Protein AF-A0A1G0MGU4-F1 (afdb_monomer_lite)

Sequence (73 aa):
MLRGNHFFTSDLYLQFFYQSNSVISRNNIQAVFVYRYLPPFGTLQLAFQRGTAAFGQTSQQGNTLFLKAAAVF

Structure (mmCIF, N/CA/C/O backbone):
data_AF-A0A1G0MGU4-F1
#
_entry.id   AF-A0A1G0MGU4-F1
#
loop_
_atom_site.group_PDB
_atom_site.id
_atom_site.type_symbol
_atom_site.label_atom_id
_atom_site.label_alt_id
_atom_site.label_comp_id
_atom_site.label_asym_id
_atom_site.label_entity_id
_atom_site.label_seq_id
_atom_site.pdbx_PDB_ins_code
_atom_site.Cartn_x
_atom_site.Cartn_y
_atom_site.Cartn_z
_atom_site.occupancy
_atom_site.B_iso_or_equiv
_atom_site.auth_seq_id
_atom_site.auth_comp_id
_atom_site.auth_asym_id
_atom_site.auth_atom_id
_atom_site.pdbx_PDB_model_num
ATOM 1 N N . MET A 1 1 ? 3.842 -11.150 -16.289 1.00 77.62 1 MET A N 1
ATOM 2 C CA . MET A 1 1 ? 3.277 -10.288 -15.226 1.00 77.62 1 MET A CA 1
ATOM 3 C C . MET A 1 1 ? 3.206 -11.123 -13.965 1.00 77.62 1 MET A C 1
ATOM 5 O O . MET A 1 1 ? 2.661 -12.216 -14.027 1.00 77.62 1 MET A O 1
ATOM 9 N N . LEU A 1 2 ? 3.821 -10.665 -12.880 1.00 85.50 2 LEU A N 1
ATOM 10 C CA . LEU A 1 2 ? 3.845 -11.344 -11.589 1.00 85.50 2 LEU A CA 1
ATOM 11 C C . LEU A 1 2 ? 3.083 -10.475 -10.586 1.00 85.50 2 LEU A C 1
ATOM 13 O O . LEU A 1 2 ? 3.324 -9.273 -10.502 1.00 85.50 2 LEU A O 1
ATOM 17 N N . ARG A 1 3 ? 2.166 -11.074 -9.833 1.00 89.00 3 ARG A N 1
ATOM 18 C CA . ARG A 1 3 ? 1.453 -10.411 -8.740 1.00 89.00 3 ARG A CA 1
ATOM 19 C C . ARG A 1 3 ? 1.494 -11.321 -7.524 1.00 89.00 3 ARG A C 1
ATOM 21 O O . ARG A 1 3 ? 1.216 -12.509 -7.653 1.00 89.00 3 ARG A O 1
ATOM 28 N N . GLY A 1 4 ? 1.821 -10.760 -6.369 1.00 92.75 4 GLY A N 1
ATOM 29 C CA . GLY A 1 4 ? 1.805 -11.459 -5.091 1.00 92.75 4 GLY A CA 1
ATOM 30 C C . GLY A 1 4 ? 1.039 -10.639 -4.068 1.00 92.75 4 GLY A C 1
ATOM 31 O O . GLY A 1 4 ? 1.268 -9.441 -3.950 1.00 92.75 4 GLY A O 1
ATOM 32 N N . ASN A 1 5 ? 0.138 -11.280 -3.333 1.00 92.38 5 ASN A N 1
ATOM 33 C CA . ASN A 1 5 ? -0.548 -10.658 -2.208 1.00 92.38 5 ASN A CA 1
ATOM 34 C C . ASN A 1 5 ? -0.200 -11.464 -0.959 1.00 92.38 5 ASN A C 1
ATOM 36 O O . ASN A 1 5 ? -0.349 -12.686 -0.955 1.00 92.38 5 ASN A O 1
ATOM 40 N N . HIS A 1 6 ? 0.260 -10.786 0.082 1.00 93.56 6 HIS A N 1
ATOM 41 C CA . HIS A 1 6 ? 0.537 -11.378 1.377 1.00 93.56 6 HIS A CA 1
ATOM 42 C C . HIS A 1 6 ? -0.306 -10.672 2.435 1.00 93.56 6 HIS A C 1
ATOM 44 O O . HIS A 1 6 ? -0.223 -9.455 2.601 1.00 93.56 6 HIS A O 1
ATOM 50 N N . PHE A 1 7 ? -1.131 -11.445 3.130 1.00 93.19 7 PHE A N 1
ATOM 51 C CA . PHE A 1 7 ? -2.007 -10.958 4.185 1.00 93.19 7 PHE A CA 1
ATOM 52 C C . PHE A 1 7 ? -1.428 -11.431 5.514 1.00 93.19 7 PHE A C 1
ATOM 54 O O . PHE A 1 7 ? -1.382 -12.633 5.764 1.00 93.19 7 PHE A O 1
ATOM 61 N N . PHE A 1 8 ? -0.970 -10.493 6.342 1.00 90.44 8 PHE A N 1
ATOM 62 C CA . PHE A 1 8 ? -0.554 -10.796 7.712 1.00 90.44 8 PHE A CA 1
ATOM 63 C C . PHE A 1 8 ? -1.793 -10.955 8.600 1.00 90.44 8 PHE A C 1
ATOM 65 O O . PHE A 1 8 ? -1.872 -11.873 9.410 1.00 90.44 8 PHE A O 1
ATOM 72 N N . THR A 1 9 ? -2.782 -10.079 8.399 1.00 88.25 9 THR A N 1
ATOM 73 C CA . THR A 1 9 ? -4.134 -10.149 8.971 1.00 88.25 9 THR A CA 1
ATOM 74 C C . THR A 1 9 ? -5.142 -9.583 7.960 1.00 88.25 9 THR A C 1
ATOM 76 O O . THR A 1 9 ? -4.753 -9.065 6.910 1.00 88.25 9 THR A O 1
ATOM 79 N N . SER A 1 10 ? -6.443 -9.633 8.264 1.00 85.25 10 SER A N 1
ATOM 80 C CA . SER A 1 10 ? -7.487 -8.997 7.437 1.00 85.25 10 SER A CA 1
ATOM 81 C C . SER A 1 10 ? -7.280 -7.486 7.246 1.00 85.25 10 SER A C 1
ATOM 83 O O . SER A 1 10 ? -7.710 -6.919 6.242 1.00 85.25 10 SER A O 1
ATOM 85 N N . ASP A 1 11 ? -6.586 -6.849 8.188 1.00 89.62 11 ASP A N 1
ATOM 86 C CA . ASP A 1 11 ? -6.377 -5.403 8.255 1.00 89.62 11 ASP A CA 1
ATOM 87 C C . ASP A 1 11 ? -4.944 -4.970 7.907 1.00 89.62 11 ASP A C 1
ATOM 89 O O . ASP A 1 11 ? -4.681 -3.780 7.733 1.00 89.62 11 ASP A O 1
ATOM 93 N N . LEU A 1 12 ? -4.019 -5.923 7.770 1.00 91.56 12 LEU A N 1
ATOM 94 C CA . LEU A 1 12 ? -2.612 -5.683 7.466 1.00 91.56 12 LEU A CA 1
ATOM 95 C C . LEU A 1 12 ? -2.176 -6.554 6.291 1.00 91.56 12 LEU A C 1
ATOM 97 O O . LEU A 1 12 ? -2.016 -7.772 6.421 1.00 91.56 12 LEU A O 1
ATOM 101 N N . TYR A 1 13 ? -1.938 -5.925 5.145 1.00 92.62 13 TYR A N 1
ATOM 102 C CA . TYR A 1 13 ? -1.544 -6.649 3.944 1.00 92.62 13 TYR A CA 1
ATOM 103 C C . TYR A 1 13 ? -0.540 -5.894 3.085 1.00 92.62 13 TYR A C 1
ATOM 105 O O . TYR A 1 13 ? -0.478 -4.663 3.053 1.00 92.62 13 TYR A O 1
ATOM 113 N N . LEU A 1 14 ? 0.226 -6.680 2.338 1.00 93.94 14 LEU A N 1
ATOM 114 C CA . LEU A 1 14 ? 1.179 -6.236 1.340 1.00 93.94 14 LEU A CA 1
ATOM 115 C C . LEU A 1 14 ? 0.782 -6.817 -0.016 1.00 93.94 14 LEU A C 1
ATOM 117 O O . LEU A 1 14 ? 0.604 -8.024 -0.167 1.00 93.94 14 LEU A O 1
ATOM 121 N N . GLN A 1 15 ? 0.674 -5.962 -1.021 1.00 94.00 15 GLN A N 1
ATOM 122 C CA . GLN A 1 15 ? 0.501 -6.363 -2.410 1.00 94.00 15 GLN A CA 1
A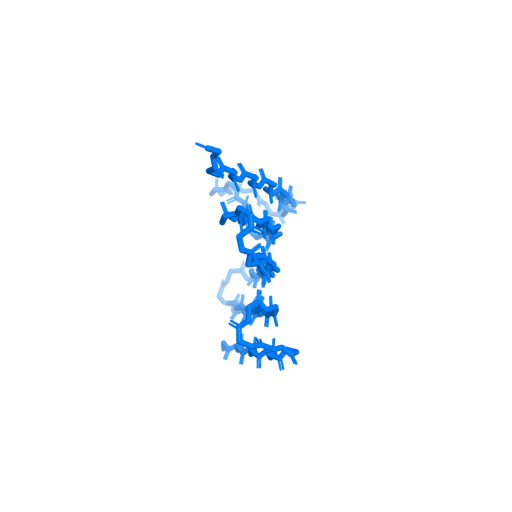TOM 123 C C . GLN A 1 15 ? 1.727 -5.942 -3.204 1.00 94.00 15 GLN A C 1
ATOM 125 O O . GLN A 1 15 ? 2.201 -4.816 -3.089 1.00 94.00 15 GLN A O 1
ATOM 130 N N . PHE A 1 16 ? 2.229 -6.845 -4.029 1.00 92.00 16 PHE A N 1
ATOM 131 C CA . PHE A 1 16 ? 3.348 -6.618 -4.920 1.00 92.00 16 PHE A CA 1
ATOM 132 C C . PHE A 1 16 ? 2.932 -6.931 -6.350 1.00 92.00 16 PHE A C 1
ATOM 134 O O . PHE A 1 16 ? 2.264 -7.930 -6.631 1.00 92.00 16 PHE A O 1
ATOM 141 N N . PHE A 1 17 ? 3.358 -6.078 -7.265 1.00 90.38 17 PHE A N 1
ATOM 142 C CA . PHE A 1 17 ? 3.073 -6.177 -8.677 1.00 90.38 17 PHE A CA 1
ATOM 143 C C . PHE A 1 17 ? 4.338 -5.915 -9.479 1.00 90.38 17 PHE A C 1
ATOM 145 O O . PHE A 1 17 ? 5.026 -4.915 -9.288 1.00 90.38 17 PHE A O 1
ATOM 152 N N . TYR A 1 18 ? 4.625 -6.809 -10.412 1.00 86.44 18 TYR A N 1
ATOM 153 C CA . TYR A 1 18 ? 5.763 -6.704 -11.300 1.00 86.44 18 TYR A CA 1
ATOM 154 C C . TYR A 1 18 ? 5.353 -7.005 -12.735 1.00 86.44 18 TYR A C 1
ATOM 156 O O . TYR A 1 18 ? 4.854 -8.085 -13.071 1.00 86.44 18 TYR A O 1
ATOM 164 N N . GLN A 1 19 ? 5.609 -6.054 -13.619 1.00 82.75 19 GLN A N 1
ATOM 165 C CA . GLN A 1 19 ? 5.350 -6.190 -15.040 1.00 82.75 19 GLN A CA 1
ATOM 166 C C . GLN A 1 19 ? 6.603 -5.817 -15.821 1.00 82.75 19 GLN A C 1
ATOM 168 O O . GLN A 1 19 ? 6.983 -4.653 -15.894 1.00 82.75 19 GLN A O 1
ATOM 173 N N . SER A 1 20 ? 7.226 -6.815 -16.441 1.00 77.25 20 SER A N 1
ATOM 174 C CA . SER A 1 20 ? 8.284 -6.602 -17.423 1.00 77.25 20 SER A CA 1
ATOM 175 C C . SER A 1 20 ? 7.684 -6.646 -18.823 1.00 77.25 20 SER A C 1
ATOM 177 O O . SER A 1 20 ? 6.930 -7.567 -19.144 1.00 77.25 20 SER A O 1
ATOM 179 N N . ASN A 1 21 ? 7.995 -5.637 -19.630 1.00 70.56 21 ASN A N 1
ATOM 180 C CA . ASN A 1 21 ? 7.687 -5.603 -21.053 1.00 70.56 21 ASN A CA 1
ATOM 181 C C . ASN A 1 21 ? 9.006 -5.648 -21.827 1.00 70.56 21 ASN A C 1
ATOM 183 O O . ASN A 1 21 ? 9.791 -4.699 -21.768 1.00 70.56 21 ASN A O 1
ATOM 187 N N . SER A 1 22 ? 9.229 -6.740 -22.562 1.00 63.41 22 SER A N 1
ATOM 188 C CA . SER A 1 22 ? 10.442 -6.967 -23.359 1.00 63.41 22 SER A CA 1
ATOM 189 C C . SER A 1 22 ? 10.551 -6.022 -24.558 1.00 63.41 22 SER A C 1
ATOM 191 O O . SER A 1 22 ? 11.647 -5.587 -24.885 1.00 63.41 22 SER A O 1
ATOM 193 N N . VAL A 1 23 ? 9.419 -5.636 -25.158 1.00 64.75 23 VAL A N 1
ATOM 194 C CA . VAL A 1 23 ? 9.352 -4.793 -26.371 1.00 64.75 23 VAL A CA 1
ATOM 195 C C . VAL A 1 23 ? 9.957 -3.395 -26.168 1.00 64.75 23 VAL A C 1
ATOM 197 O O . VAL A 1 23 ? 10.451 -2.790 -27.109 1.00 64.75 23 VAL A O 1
ATOM 200 N N . ILE A 1 24 ? 9.942 -2.883 -24.936 1.00 65.06 24 ILE A N 1
ATOM 201 C CA . ILE A 1 24 ? 10.425 -1.537 -24.579 1.00 65.06 24 ILE A CA 1
ATOM 202 C C . ILE A 1 24 ? 11.421 -1.565 -23.411 1.00 65.06 24 ILE A C 1
ATOM 204 O O . ILE A 1 24 ? 11.651 -0.535 -22.784 1.00 65.06 24 ILE A O 1
ATOM 208 N N . SER A 1 25 ? 11.976 -2.744 -23.086 1.00 64.94 25 SER A N 1
ATOM 209 C CA . SER A 1 25 ? 12.892 -2.959 -21.952 1.00 64.94 25 SER A CA 1
ATOM 210 C C . SER A 1 25 ? 12.438 -2.241 -20.667 1.00 64.94 25 SER A C 1
ATOM 212 O O . SER A 1 25 ? 13.216 -1.544 -20.010 1.00 64.94 25 SER A O 1
ATOM 214 N N . ARG A 1 26 ? 11.143 -2.349 -20.336 1.00 69.62 26 ARG A N 1
ATOM 215 C CA . ARG A 1 26 ? 10.519 -1.586 -19.245 1.00 69.62 26 ARG A CA 1
ATOM 216 C C . ARG A 1 26 ? 10.077 -2.503 -18.118 1.00 69.62 26 ARG A C 1
ATOM 218 O O . ARG A 1 26 ? 9.298 -3.429 -18.340 1.00 69.62 26 ARG A O 1
ATOM 225 N N . ASN A 1 27 ? 10.498 -2.184 -16.898 1.00 75.31 27 ASN A N 1
ATOM 226 C CA . ASN A 1 27 ? 10.215 -2.984 -15.706 1.00 75.31 27 ASN A CA 1
ATOM 227 C C . ASN A 1 27 ? 9.359 -2.170 -14.731 1.00 75.31 27 ASN A C 1
ATOM 229 O O . ASN A 1 27 ? 9.879 -1.327 -14.011 1.00 75.31 27 ASN A O 1
ATOM 233 N N . ASN A 1 28 ? 8.048 -2.382 -14.714 1.00 81.69 28 ASN A N 1
ATOM 234 C CA . ASN A 1 28 ? 7.158 -1.719 -13.769 1.00 81.69 28 ASN A CA 1
ATOM 235 C C . ASN A 1 28 ? 7.093 -2.532 -12.473 1.00 81.69 28 ASN A C 1
ATOM 237 O O . ASN A 1 28 ? 6.721 -3.705 -12.495 1.00 81.69 28 ASN A O 1
ATOM 241 N N . ILE A 1 29 ? 7.472 -1.910 -11.366 1.00 86.31 29 ILE A N 1
ATOM 242 C CA . ILE A 1 29 ? 7.431 -2.472 -10.021 1.00 86.31 29 ILE A CA 1
ATOM 243 C C . ILE A 1 29 ? 6.456 -1.624 -9.218 1.00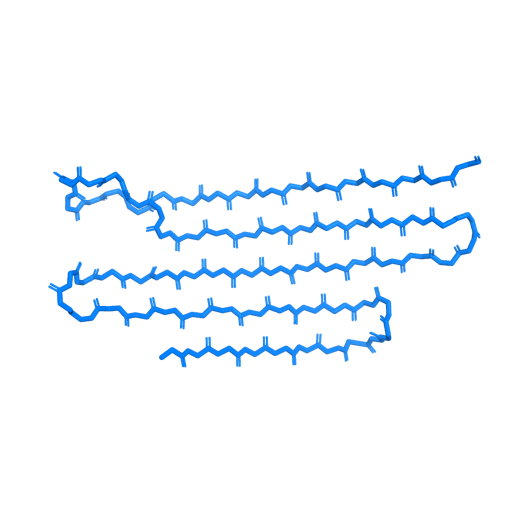 86.31 29 ILE A C 1
ATOM 245 O O . ILE A 1 29 ? 6.618 -0.407 -9.152 1.00 86.31 29 ILE A O 1
ATOM 249 N N . GLN A 1 30 ? 5.465 -2.247 -8.594 1.00 90.62 30 GLN A N 1
ATOM 250 C CA . GLN A 1 30 ? 4.574 -1.581 -7.653 1.00 90.62 30 GLN A CA 1
ATOM 251 C C . GLN A 1 30 ? 4.462 -2.413 -6.384 1.00 90.62 30 GLN A C 1
ATOM 253 O O . GLN A 1 30 ? 4.347 -3.636 -6.438 1.00 90.62 30 GLN A O 1
ATOM 258 N N . ALA A 1 31 ? 4.498 -1.751 -5.238 1.00 92.25 31 ALA A N 1
ATOM 259 C CA . ALA A 1 31 ? 4.286 -2.369 -3.941 1.00 92.25 31 ALA A CA 1
ATOM 260 C C . ALA A 1 31 ? 3.329 -1.493 -3.139 1.00 92.25 31 ALA A C 1
ATOM 262 O O . ALA A 1 31 ? 3.524 -0.286 -3.058 1.00 92.25 31 ALA A O 1
ATOM 263 N N . VAL A 1 32 ? 2.295 -2.089 -2.560 1.00 93.94 32 VAL A N 1
ATOM 264 C CA . VAL A 1 32 ? 1.287 -1.393 -1.765 1.00 93.94 32 VAL A CA 1
ATOM 265 C C . VAL A 1 32 ? 1.179 -2.087 -0.423 1.00 93.94 32 VAL A C 1
ATOM 267 O O . VAL A 1 32 ? 0.800 -3.253 -0.344 1.00 93.94 32 VAL A O 1
ATOM 270 N N . PHE A 1 33 ? 1.505 -1.356 0.627 1.00 94.31 33 PHE A N 1
ATOM 271 C CA . PHE A 1 33 ? 1.344 -1.772 2.005 1.00 94.31 33 PHE A CA 1
ATOM 272 C C . PHE A 1 33 ? 0.168 -1.018 2.614 1.00 94.31 33 PHE A C 1
ATOM 274 O O . PHE A 1 33 ? 0.092 0.209 2.512 1.00 94.31 33 PHE A O 1
ATOM 281 N N . VAL A 1 34 ? -0.749 -1.749 3.237 1.00 93.31 34 VAL A N 1
ATOM 282 C CA . VAL A 1 34 ? -1.933 -1.178 3.877 1.00 93.31 34 VAL A CA 1
ATOM 283 C C . VAL A 1 34 ? -2.040 -1.707 5.290 1.00 93.31 34 VAL A C 1
ATOM 285 O O . VAL A 1 34 ? -1.999 -2.916 5.515 1.00 93.31 34 VAL A O 1
ATOM 288 N N . TYR A 1 35 ? -2.230 -0.780 6.218 1.00 92.06 35 TYR A N 1
ATOM 289 C CA . TYR A 1 35 ? -2.526 -1.056 7.609 1.00 92.06 35 TYR A CA 1
ATOM 290 C C . TYR A 1 35 ? -3.811 -0.337 8.009 1.00 92.06 35 TYR A C 1
ATOM 292 O O . TYR A 1 35 ? -3.932 0.880 7.854 1.00 92.06 35 TYR A O 1
ATOM 300 N N . ARG A 1 36 ? -4.785 -1.095 8.502 1.00 91.00 36 ARG A N 1
ATOM 301 C CA . ARG A 1 36 ? -6.055 -0.603 9.033 1.00 91.00 36 ARG A CA 1
ATOM 302 C C . ARG A 1 36 ? -6.088 -0.913 10.524 1.00 91.00 36 ARG A C 1
ATOM 304 O O . ARG A 1 36 ? -5.639 -1.977 10.939 1.00 91.00 36 ARG A O 1
ATOM 311 N N . TYR A 1 37 ? -6.599 0.011 11.326 1.00 86.00 37 TYR A N 1
ATOM 312 C CA . TYR A 1 37 ? -6.769 -0.211 12.759 1.00 86.00 37 TYR A CA 1
ATOM 313 C C . TYR A 1 37 ? -8.232 -0.031 13.172 1.00 86.00 37 TYR A C 1
ATOM 315 O O . TYR A 1 37 ? -8.985 0.744 12.573 1.00 86.00 37 TYR A O 1
ATOM 323 N N . LEU A 1 38 ? -8.626 -0.836 14.160 1.00 79.50 38 LEU A N 1
ATOM 324 C CA . LEU A 1 38 ? -9.951 -0.887 14.781 1.00 79.50 38 LEU A CA 1
ATOM 325 C C . LEU A 1 38 ? -10.137 0.308 15.745 1.00 79.50 38 LEU A C 1
ATOM 327 O O . LEU A 1 38 ? -9.151 0.974 16.055 1.00 79.50 38 LEU A O 1
ATOM 331 N N . PRO A 1 39 ? -11.375 0.614 16.184 1.00 77.81 39 PRO A N 1
ATOM 332 C CA . PRO A 1 39 ? -11.811 1.954 16.570 1.00 77.81 39 PRO A CA 1
ATOM 333 C C . PRO A 1 39 ? -10.867 2.753 17.484 1.00 77.81 39 PRO A C 1
ATOM 335 O O . PRO A 1 39 ? -10.415 2.214 18.497 1.00 77.81 39 PRO A O 1
ATOM 338 N N . PRO A 1 40 ? -10.654 4.054 17.190 1.00 66.69 40 PRO A N 1
ATOM 339 C CA . PRO A 1 40 ? -11.244 4.828 16.085 1.00 66.69 40 PRO A CA 1
ATOM 340 C C . PRO A 1 40 ? -10.747 4.356 14.708 1.00 66.69 40 PRO A C 1
ATOM 342 O O . PRO A 1 40 ? -9.580 4.030 14.550 1.00 66.69 40 PRO A O 1
ATOM 345 N N . PHE A 1 41 ? -11.634 4.240 13.714 1.00 81.69 41 PHE A N 1
ATOM 346 C CA . PHE A 1 41 ? -11.271 3.634 12.428 1.00 81.69 41 PHE A CA 1
ATOM 347 C C . PHE A 1 41 ? -10.256 4.505 11.679 1.00 81.69 41 PHE A C 1
ATOM 349 O O . PHE A 1 41 ? -10.504 5.683 11.416 1.00 81.69 41 PHE A O 1
ATOM 356 N N . GLY A 1 42 ? -9.140 3.916 11.257 1.00 87.94 42 GLY A N 1
ATOM 357 C CA . GLY A 1 42 ? -8.179 4.610 10.406 1.00 87.94 42 GLY A CA 1
ATOM 358 C C . GLY A 1 42 ? -7.381 3.682 9.507 1.00 87.94 42 GLY A C 1
ATOM 359 O O . GLY A 1 42 ? -7.392 2.456 9.647 1.00 87.94 42 GLY A O 1
ATOM 360 N N . THR A 1 43 ? -6.723 4.286 8.520 1.00 90.88 43 THR A N 1
ATOM 361 C CA . THR A 1 43 ? -5.957 3.576 7.497 1.00 90.88 43 THR A CA 1
ATOM 362 C C . THR A 1 43 ? -4.664 4.305 7.170 1.00 90.88 43 THR A C 1
ATOM 364 O O . THR A 1 43 ? -4.682 5.503 6.878 1.00 90.88 43 THR A O 1
ATOM 367 N N . LEU A 1 44 ? -3.568 3.557 7.125 1.00 92.25 44 LEU A N 1
ATOM 368 C CA . LEU A 1 44 ? -2.281 3.971 6.591 1.00 92.25 44 LEU A CA 1
ATOM 369 C C . LEU A 1 44 ? -1.996 3.158 5.328 1.00 92.25 44 LEU A C 1
ATOM 371 O O . LEU A 1 44 ? -2.038 1.929 5.350 1.00 92.25 44 LEU A O 1
ATOM 375 N N . GLN A 1 45 ? -1.720 3.836 4.221 1.00 93.69 45 GLN A N 1
ATOM 376 C CA . GLN A 1 45 ? -1.353 3.214 2.955 1.00 93.69 45 GLN A CA 1
ATOM 377 C C . GLN A 1 45 ? -0.024 3.785 2.476 1.00 93.69 45 GLN A C 1
ATOM 379 O O . GLN A 1 45 ? 0.131 5.000 2.351 1.00 93.69 45 GLN A O 1
ATOM 384 N N . LEU A 1 46 ? 0.918 2.900 2.181 1.00 93.81 46 LEU A N 1
ATOM 385 C CA . LEU A 1 46 ? 2.196 3.221 1.570 1.00 93.81 46 LEU A CA 1
ATOM 386 C C . LEU A 1 46 ? 2.245 2.532 0.207 1.00 93.81 46 LEU A C 1
ATOM 388 O O . LEU A 1 46 ? 2.207 1.306 0.133 1.00 93.81 46 LEU A O 1
ATOM 392 N N . ALA A 1 47 ? 2.328 3.306 -0.867 1.00 92.69 47 ALA A N 1
ATOM 393 C CA . ALA A 1 47 ? 2.440 2.784 -2.221 1.00 92.69 47 ALA A CA 1
ATOM 394 C C . ALA A 1 47 ? 3.763 3.225 -2.846 1.00 92.69 47 ALA A C 1
ATOM 396 O O . ALA A 1 47 ? 4.049 4.410 -2.976 1.00 92.69 47 ALA A O 1
ATOM 397 N N . PHE A 1 48 ? 4.571 2.260 -3.252 1.00 89.81 48 PHE A N 1
ATOM 398 C CA . PHE A 1 48 ? 5.783 2.461 -4.023 1.00 89.81 48 PHE A CA 1
ATOM 399 C C . PHE A 1 48 ? 5.525 2.070 -5.475 1.00 89.81 48 PHE A C 1
ATOM 401 O O . PHE A 1 48 ? 4.971 1.005 -5.744 1.00 89.81 48 PHE A O 1
ATOM 408 N N . GLN A 1 49 ? 5.965 2.901 -6.411 1.00 86.88 49 GLN A N 1
ATOM 409 C CA . GLN A 1 49 ? 5.901 2.633 -7.841 1.00 86.88 49 GLN A CA 1
ATOM 410 C C . GLN A 1 49 ? 7.220 3.027 -8.502 1.00 86.88 49 GLN A C 1
ATOM 412 O O . GLN A 1 49 ? 7.698 4.147 -8.355 1.00 86.88 49 GLN A O 1
ATOM 417 N N . ARG A 1 50 ? 7.790 2.117 -9.285 1.00 78.56 50 ARG A N 1
ATOM 418 C CA . ARG A 1 50 ? 8.983 2.333 -10.104 1.00 78.56 50 ARG A CA 1
ATOM 419 C C . ARG A 1 50 ? 8.685 1.870 -11.516 1.00 78.56 50 ARG A C 1
ATOM 421 O O . ARG A 1 50 ? 8.401 0.698 -11.728 1.00 78.56 50 ARG A O 1
ATOM 428 N N . GLY A 1 51 ? 8.743 2.770 -12.492 1.00 68.00 51 GLY A N 1
ATOM 429 C CA . GLY A 1 51 ? 8.429 2.400 -13.878 1.00 68.00 51 GLY A CA 1
ATOM 430 C C . GLY A 1 51 ? 7.870 3.510 -14.754 1.00 68.00 51 GLY A C 1
ATOM 431 O O . GLY A 1 51 ? 7.831 3.345 -15.974 1.00 68.00 51 GLY A O 1
ATOM 432 N N . THR A 1 52 ? 7.475 4.641 -14.171 1.00 60.22 52 THR A N 1
ATOM 433 C CA . THR A 1 52 ? 6.897 5.774 -14.901 1.00 60.22 52 THR A CA 1
ATOM 434 C C . THR A 1 52 ? 8.002 6.599 -15.569 1.00 60.22 52 THR A C 1
ATOM 436 O O . THR A 1 52 ? 8.339 7.691 -15.135 1.00 60.22 52 THR A O 1
ATOM 439 N N . ALA A 1 53 ? 8.630 6.055 -16.609 1.00 52.62 53 ALA A N 1
ATOM 440 C 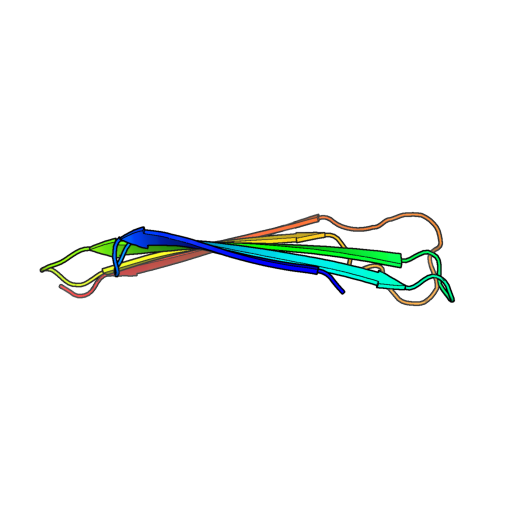CA . ALA A 1 53 ? 9.454 6.864 -17.512 1.00 52.62 53 ALA A CA 1
ATOM 441 C C . ALA A 1 53 ? 8.551 7.767 -18.382 1.00 52.62 53 ALA A C 1
ATOM 443 O O . ALA A 1 53 ? 7.492 7.329 -18.840 1.00 52.62 53 ALA A O 1
ATOM 444 N N . ALA A 1 54 ? 8.947 9.009 -18.639 1.00 53.69 54 ALA A N 1
ATOM 445 C CA . ALA A 1 54 ? 8.311 9.793 -19.696 1.00 53.69 54 ALA A CA 1
ATOM 446 C C . ALA A 1 54 ? 8.515 9.086 -21.053 1.00 53.69 54 ALA A C 1
ATOM 448 O O . ALA A 1 54 ? 9.545 8.441 -21.271 1.00 53.69 54 ALA A O 1
ATOM 449 N N . PHE A 1 55 ? 7.535 9.169 -21.958 1.00 47.47 55 PHE A N 1
ATOM 450 C CA . PHE A 1 55 ? 7.711 8.699 -23.337 1.00 47.47 55 PHE A CA 1
ATOM 451 C C . PHE A 1 55 ? 8.929 9.413 -23.958 1.00 47.47 55 PHE A C 1
ATOM 453 O O . PHE A 1 55 ? 9.002 10.636 -23.912 1.00 47.47 55 PHE A O 1
ATOM 460 N N . GLY A 1 56 ? 9.884 8.659 -24.518 1.00 54.22 56 GLY A N 1
ATOM 461 C CA . GLY A 1 56 ? 11.025 9.217 -25.262 1.00 54.22 56 GLY A CA 1
ATOM 462 C C . GLY A 1 56 ? 12.356 9.378 -24.509 1.00 54.22 56 GLY A C 1
ATOM 463 O O . GLY A 1 56 ? 13.267 9.982 -25.062 1.00 54.22 56 GLY A O 1
ATOM 464 N N . GLN A 1 57 ? 12.514 8.850 -23.287 1.00 50.25 57 GLN A N 1
ATOM 465 C CA . GLN A 1 57 ? 13.793 8.887 -22.554 1.00 50.25 57 GLN A CA 1
ATOM 466 C C . GLN A 1 57 ? 14.236 7.482 -22.119 1.00 50.25 57 GLN A C 1
ATOM 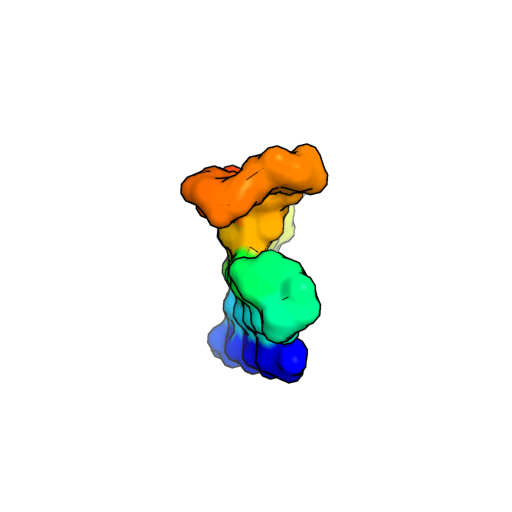468 O O . GLN A 1 57 ? 13.552 6.816 -21.343 1.00 50.25 57 GLN A O 1
ATOM 473 N N . THR A 1 58 ? 15.403 7.040 -22.594 1.00 51.44 58 THR A N 1
ATOM 474 C CA . THR A 1 58 ? 15.921 5.668 -22.418 1.00 51.44 58 THR A CA 1
ATOM 475 C C . THR A 1 58 ? 16.475 5.385 -21.014 1.00 51.44 58 THR A C 1
ATOM 477 O O . THR A 1 58 ? 16.827 4.246 -20.732 1.00 51.44 58 THR A O 1
ATOM 480 N N . SER A 1 59 ? 16.562 6.377 -20.112 1.00 47.97 59 SER A N 1
ATOM 481 C CA . SER A 1 59 ? 17.472 6.235 -18.960 1.00 47.97 59 SER A CA 1
ATOM 482 C C . SER A 1 59 ? 17.028 6.755 -17.588 1.00 47.97 59 SER A C 1
ATOM 484 O O . SER A 1 59 ? 17.800 6.617 -16.645 1.00 47.97 59 SER A O 1
ATOM 486 N N . GLN A 1 60 ? 15.814 7.284 -17.398 1.00 52.94 60 GLN A N 1
ATOM 487 C CA . GLN A 1 60 ? 15.337 7.643 -16.048 1.00 52.94 60 GLN A CA 1
ATOM 488 C C . GLN A 1 60 ? 14.013 6.966 -15.715 1.00 52.94 60 GLN A C 1
ATOM 490 O O . GLN A 1 60 ? 12.920 7.498 -15.904 1.00 52.94 60 GLN A O 1
ATOM 495 N N . GLN A 1 61 ? 14.124 5.747 -15.198 1.00 61.22 61 GLN A N 1
ATOM 496 C CA . GLN A 1 61 ? 13.006 5.063 -14.577 1.00 61.22 61 GLN A CA 1
ATOM 497 C C . GLN A 1 61 ? 12.784 5.660 -13.181 1.00 61.22 61 GLN A C 1
ATOM 499 O O . GLN A 1 61 ? 13.452 5.275 -12.224 1.00 61.22 61 GLN A O 1
ATOM 504 N N . GLY A 1 62 ? 11.883 6.640 -13.091 1.00 67.62 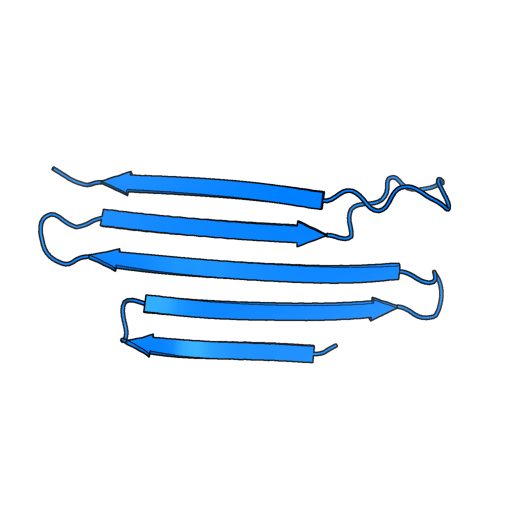62 GLY A N 1
ATOM 505 C CA . GLY A 1 62 ? 11.568 7.327 -11.841 1.00 67.62 62 GLY A CA 1
ATOM 506 C C . GLY A 1 62 ? 10.977 6.392 -10.783 1.00 67.62 62 GLY A C 1
ATOM 507 O O . GLY A 1 62 ? 10.208 5.475 -11.101 1.00 67.62 62 GLY A O 1
ATOM 508 N N . ASN A 1 63 ? 11.340 6.659 -9.528 1.00 82.25 63 ASN A N 1
ATOM 509 C CA . ASN A 1 63 ? 10.749 6.054 -8.340 1.00 82.25 63 ASN A CA 1
ATOM 510 C C . ASN A 1 63 ? 9.751 7.045 -7.741 1.00 82.25 63 ASN A C 1
ATOM 512 O O . ASN A 1 63 ? 10.060 8.227 -7.594 1.00 82.25 63 ASN A O 1
ATOM 516 N N . THR A 1 64 ? 8.578 6.568 -7.354 1.00 85.31 64 THR A N 1
ATOM 517 C CA . THR A 1 64 ? 7.563 7.367 -6.676 1.00 85.31 64 THR A CA 1
ATOM 518 C C . THR A 1 64 ? 7.108 6.633 -5.428 1.00 85.31 64 THR A C 1
ATOM 520 O O . THR A 1 64 ? 6.840 5.432 -5.466 1.00 85.31 64 THR A O 1
ATOM 523 N N . LEU A 1 65 ? 7.038 7.362 -4.318 1.00 88.44 65 LEU A N 1
ATOM 524 C CA . LEU A 1 65 ? 6.533 6.869 -3.048 1.00 88.44 65 LEU A CA 1
ATOM 525 C C . LEU A 1 65 ? 5.347 7.740 -2.638 1.00 88.44 65 LEU A C 1
ATOM 527 O O . LEU A 1 65 ? 5.473 8.957 -2.533 1.00 88.44 65 LEU A O 1
ATOM 531 N N . PHE A 1 66 ? 4.206 7.107 -2.415 1.00 91.44 66 PHE A N 1
ATOM 532 C CA . PHE A 1 66 ? 2.983 7.733 -1.945 1.00 91.44 66 PHE A CA 1
ATOM 533 C C . PHE A 1 66 ? 2.694 7.250 -0.532 1.00 91.44 66 PHE A C 1
ATOM 535 O O . PHE A 1 66 ? 2.655 6.047 -0.273 1.00 91.44 66 PHE A O 1
ATOM 542 N N . LEU A 1 67 ? 2.454 8.195 0.369 1.00 93.12 67 LEU A N 1
ATOM 543 C CA . LEU A 1 67 ? 1.977 7.927 1.716 1.00 93.12 67 LEU A CA 1
ATOM 544 C C . LEU A 1 67 ? 0.596 8.556 1.870 1.00 93.12 67 LEU A C 1
ATOM 546 O O . LEU A 1 67 ? 0.412 9.738 1.581 1.00 93.12 67 LEU A O 1
ATOM 550 N N . LYS A 1 68 ? -0.373 7.769 2.329 1.00 93.44 68 LYS A N 1
ATOM 551 C CA . LYS A 1 68 ? -1.734 8.218 2.608 1.0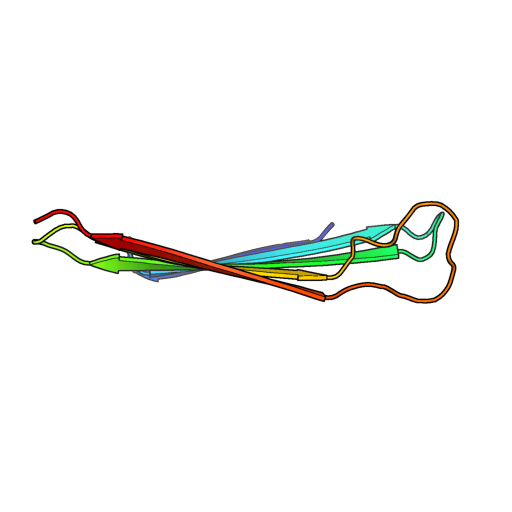0 93.44 68 LYS A CA 1
ATOM 552 C C . LYS A 1 68 ? -2.126 7.774 4.008 1.00 93.44 68 LYS A C 1
ATOM 554 O O . LYS A 1 68 ? -2.131 6.582 4.298 1.00 93.44 68 LYS A O 1
ATOM 559 N N . ALA A 1 69 ? -2.485 8.730 4.851 1.00 91.56 69 ALA A N 1
ATOM 560 C CA . ALA A 1 69 ? -3.056 8.482 6.165 1.00 91.56 69 ALA A CA 1
ATOM 561 C C . ALA A 1 69 ? -4.481 9.040 6.202 1.00 91.56 69 ALA A C 1
ATOM 563 O O . ALA A 1 69 ? -4.743 10.119 5.671 1.00 91.56 69 ALA A O 1
ATOM 564 N N . ALA A 1 70 ? -5.399 8.294 6.804 1.00 90.56 70 ALA A N 1
ATOM 565 C CA . ALA A 1 70 ? -6.761 8.730 7.069 1.00 90.56 70 ALA A CA 1
ATOM 566 C C . ALA A 1 70 ? -7.162 8.247 8.463 1.00 90.56 70 ALA A C 1
ATOM 568 O O . ALA A 1 70 ? -6.942 7.082 8.793 1.00 90.56 70 ALA A O 1
ATOM 569 N N . ALA A 1 71 ? -7.747 9.135 9.256 1.00 87.44 71 ALA A N 1
ATOM 570 C CA . ALA A 1 71 ? -8.269 8.834 10.579 1.00 87.44 71 ALA A CA 1
ATOM 571 C C . ALA A 1 71 ? -9.693 9.383 10.675 1.00 87.44 71 ALA A C 1
ATOM 573 O O . ALA A 1 71 ? -9.959 10.485 10.194 1.00 87.44 71 ALA A O 1
ATOM 574 N N . VAL A 1 72 ? -10.590 8.600 11.264 1.00 82.00 72 VAL A N 1
ATOM 575 C CA . VAL A 1 72 ? -11.947 9.017 11.619 1.00 82.00 72 VAL A CA 1
ATOM 576 C C . VAL A 1 72 ? -11.986 9.164 13.133 1.00 82.00 72 VAL A C 1
ATOM 578 O O . VAL A 1 72 ? -11.581 8.238 13.831 1.00 82.00 72 VAL A O 1
ATOM 581 N N . PHE A 1 73 ? -12.434 10.315 13.621 1.00 76.06 73 PHE A N 1
ATOM 582 C CA . PHE A 1 73 ? -12.524 10.673 15.039 1.00 76.06 73 PHE A CA 1
ATOM 583 C C . PHE A 1 73 ? -13.965 11.001 15.414 1.00 76.06 73 PHE A C 1
ATOM 585 O O . PHE A 1 73 ? -14.676 11.565 14.549 1.00 76.06 73 PHE A O 1
#

pLDDT: mean 80.76, std 13.93, range [47.47, 94.31]

Foldseek 3Di:
DDKDKDPPDPFWIKIWDWDADPVLRFIKTKIKTKGWDDPVTKIKIKIKIWTPDDPPDNDDRDIDIDIDIDTDD

Radius of gyration: 15.57 Å; chains: 1; bounding box: 30×22×43 Å

Secondary structure (DSSP, 8-state):
-EEEEEESSSSEEEEEEEEEEGGGTEEEEEEEEEEEETTTTEEEEEEEEE--PPTT-SS---EEEEEEEEE--